Protein AF-A0A6S5RKM0-F1 (afdb_monomer_lite)

Secondary structure (DSSP, 8-state):
-----HHHHHHHHHHHHHHHHHS-HHHHHHHHH-TTS-HHHHHHHHHHHHHHHHHHHH-

Organism: NCBI:txid319939

Sequence (59 aa):
MAELSPSEIHRRDCLARHFLNHWTRQDIVDWLDHPKRGKALRDDMRARLNRLKQEYRKR

Foldseek 3Di:
DPDDDPVRVVVLLVVLVCCVVPHDPVRLVVVLVPPVDDPVSSVVSVVSNVVVVVVVVVD

Structure (mmCIF, N/CA/C/O backbone):
data_AF-A0A6S5RKM0-F1
#
_entry.id   AF-A0A6S5RKM0-F1
#
loop_
_atom_site.group_PDB
_atom_site.id
_atom_site.type_symbol
_atom_site.label_atom_id
_atom_site.label_alt_id
_atom_site.label_comp_id
_atom_site.label_asym_id
_atom_site.label_entity_id
_atom_site.label_seq_id
_atom_site.pdbx_PDB_ins_code
_atom_site.Cartn_x
_atom_site.Cartn_y
_atom_site.Cartn_z
_atom_site.occupancy
_atom_site.B_iso_or_equiv
_atom_site.auth_seq_id
_atom_site.auth_comp_id
_atom_site.auth_asym_id
_atom_site.auth_atom_id
_atom_site.pdbx_PDB_model_num
ATOM 1 N N . MET A 1 1 ? 18.129 -2.586 -11.472 1.00 47.25 1 MET A N 1
ATOM 2 C CA . MET A 1 1 ? 16.874 -2.301 -10.744 1.00 47.25 1 MET A CA 1
ATOM 3 C C . MET A 1 1 ? 16.300 -1.053 -11.377 1.00 47.25 1 MET A C 1
ATOM 5 O O . MET A 1 1 ? 17.054 -0.103 -11.493 1.00 47.25 1 MET A O 1
ATOM 9 N N . ALA A 1 2 ? 15.073 -1.068 -11.901 1.00 54.19 2 ALA A N 1
ATOM 10 C CA . ALA A 1 2 ? 14.531 0.124 -12.554 1.00 54.19 2 ALA A CA 1
ATOM 11 C C . ALA A 1 2 ? 14.359 1.229 -11.502 1.00 54.19 2 ALA A C 1
ATOM 13 O O . ALA A 1 2 ? 13.534 1.097 -10.597 1.00 54.19 2 ALA A O 1
ATOM 14 N N . GLU A 1 3 ? 15.195 2.259 -11.580 1.00 61.28 3 GLU A N 1
ATOM 15 C CA . GLU A 1 3 ? 15.141 3.416 -10.697 1.00 61.28 3 GLU A CA 1
ATOM 16 C C . GLU A 1 3 ? 13.859 4.188 -11.010 1.00 61.28 3 GLU A C 1
ATOM 18 O O . GLU A 1 3 ? 13.677 4.720 -12.104 1.00 61.28 3 GLU A O 1
ATOM 23 N N . LEU A 1 4 ? 12.917 4.174 -10.067 1.00 71.75 4 LEU A N 1
ATOM 24 C CA . LEU A 1 4 ? 11.668 4.912 -10.204 1.00 71.75 4 LEU A CA 1
ATOM 25 C C . LEU A 1 4 ? 11.976 6.403 -10.200 1.00 71.75 4 LEU A C 1
ATOM 27 O O . LEU A 1 4 ? 12.691 6.888 -9.322 1.00 71.75 4 LEU A O 1
ATOM 31 N N . SER A 1 5 ? 11.385 7.145 -11.133 1.00 84.19 5 SER A N 1
ATOM 32 C CA . SER A 1 5 ? 11.489 8.600 -11.095 1.00 84.19 5 SER A CA 1
ATOM 33 C C . SER A 1 5 ? 10.920 9.142 -9.771 1.00 84.19 5 SER A C 1
ATOM 35 O O . SER A 1 5 ? 9.946 8.588 -9.248 1.00 84.19 5 SER A O 1
ATOM 37 N N . PRO A 1 6 ? 11.453 10.254 -9.234 1.00 82.00 6 PRO A N 1
ATOM 38 C CA . PRO A 1 6 ? 10.966 10.850 -7.985 1.00 82.00 6 PRO A CA 1
ATOM 39 C C . PRO A 1 6 ? 9.451 11.109 -7.974 1.00 82.00 6 PRO A C 1
ATOM 41 O O . PRO A 1 6 ? 8.780 10.933 -6.956 1.00 82.00 6 PRO A O 1
ATOM 44 N N . SER A 1 7 ? 8.890 11.462 -9.132 1.00 86.38 7 SER A N 1
ATOM 45 C CA . SER A 1 7 ? 7.452 11.650 -9.338 1.00 86.38 7 SER A CA 1
ATOM 46 C C . SER A 1 7 ? 6.646 10.361 -9.152 1.00 86.38 7 SER A C 1
ATOM 48 O O . SER A 1 7 ? 5.570 10.388 -8.554 1.00 86.38 7 SER A O 1
ATOM 50 N N . GLU A 1 8 ? 7.156 9.219 -9.611 1.00 86.56 8 GLU A N 1
ATOM 51 C CA . GLU A 1 8 ? 6.516 7.919 -9.410 1.00 86.56 8 GLU A CA 1
ATOM 52 C C . GLU A 1 8 ? 6.577 7.477 -7.951 1.00 86.56 8 GLU A C 1
ATOM 54 O O . G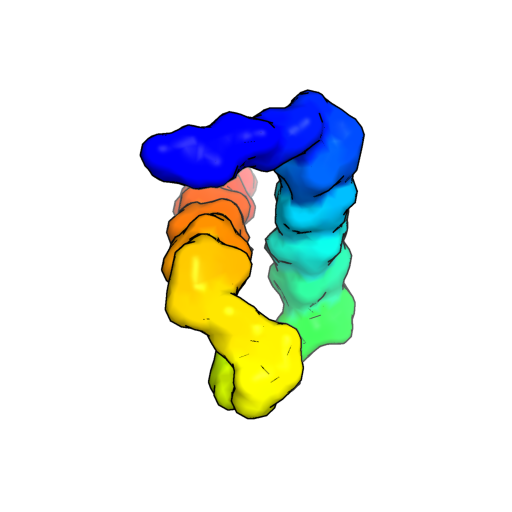LU A 1 8 ? 5.581 6.989 -7.417 1.00 86.56 8 GLU A O 1
ATOM 59 N N . ILE A 1 9 ? 7.711 7.702 -7.284 1.00 88.50 9 ILE A N 1
ATOM 60 C CA . ILE A 1 9 ? 7.866 7.422 -5.852 1.00 88.50 9 ILE A CA 1
ATOM 61 C C . ILE A 1 9 ? 6.817 8.200 -5.053 1.00 88.50 9 ILE A C 1
ATOM 63 O O . ILE A 1 9 ? 6.121 7.616 -4.219 1.00 88.50 9 ILE A O 1
ATOM 67 N N . HIS A 1 10 ? 6.668 9.497 -5.337 1.00 89.19 10 HIS A N 1
ATOM 68 C CA . HIS A 1 10 ? 5.689 10.345 -4.665 1.00 89.19 10 HIS A CA 1
ATOM 69 C C . HIS A 1 10 ? 4.249 9.895 -4.943 1.00 89.19 10 HIS A C 1
ATOM 71 O O . HIS A 1 10 ? 3.456 9.750 -4.014 1.00 89.19 10 HIS A O 1
ATOM 77 N N . ARG A 1 11 ? 3.913 9.588 -6.205 1.00 91.19 11 ARG A N 1
ATOM 78 C CA . ARG A 1 11 ? 2.581 9.078 -6.574 1.00 91.19 11 ARG A CA 1
ATOM 79 C C . ARG A 1 11 ? 2.224 7.801 -5.819 1.00 91.19 11 ARG A C 1
ATOM 81 O O . ARG A 1 11 ? 1.105 7.686 -5.327 1.00 91.19 11 ARG A O 1
ATOM 88 N N . ARG A 1 12 ? 3.160 6.856 -5.703 1.00 91.50 12 ARG A N 1
ATOM 89 C CA . ARG A 1 12 ? 2.937 5.591 -4.986 1.00 91.50 12 ARG A CA 1
ATOM 90 C C . ARG A 1 12 ? 2.775 5.789 -3.484 1.00 91.50 12 ARG A C 1
ATOM 92 O O . ARG A 1 12 ? 1.956 5.105 -2.878 1.00 91.50 12 ARG A O 1
ATOM 99 N N . ASP A 1 13 ? 3.496 6.741 -2.894 1.00 91.50 13 ASP A N 1
ATOM 100 C CA . ASP A 1 13 ? 3.309 7.111 -1.487 1.00 91.50 13 ASP A CA 1
ATOM 101 C C . ASP A 1 13 ? 1.913 7.699 -1.239 1.00 91.50 13 ASP A C 1
ATOM 103 O O . ASP A 1 13 ? 1.183 7.229 -0.365 1.00 91.50 13 ASP A O 1
ATOM 107 N N . CYS A 1 14 ? 1.493 8.658 -2.071 1.00 93.25 14 CYS A N 1
ATOM 108 C CA . CYS A 1 14 ? 0.154 9.246 -2.004 1.00 93.25 14 CYS A CA 1
ATOM 109 C C . CYS A 1 14 ? -0.941 8.191 -2.194 1.00 93.25 14 CYS A C 1
ATOM 111 O O . CYS A 1 14 ? -1.927 8.182 -1.458 1.00 93.25 14 CYS A O 1
ATOM 113 N N . LEU A 1 15 ? -0.745 7.264 -3.133 1.00 93.56 15 LEU A N 1
ATOM 114 C CA . LEU A 1 15 ? -1.672 6.165 -3.377 1.00 93.56 15 LEU A CA 1
ATOM 115 C C . LEU A 1 15 ? -1.775 5.224 -2.168 1.00 93.56 15 LEU A C 1
ATOM 117 O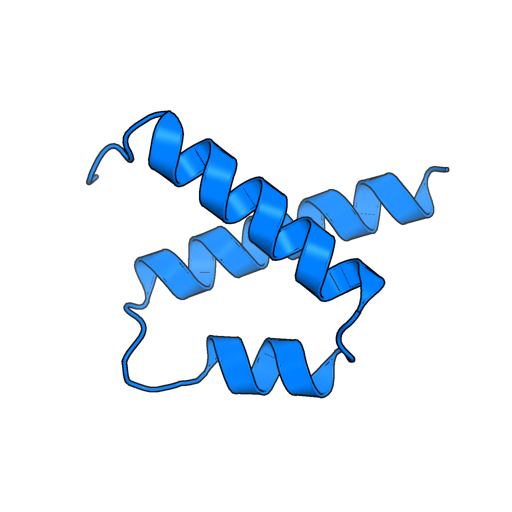 O . LEU A 1 15 ? -2.876 4.864 -1.762 1.00 93.56 15 LEU A O 1
ATOM 121 N N . ALA A 1 16 ? -0.646 4.868 -1.549 1.00 93.81 16 ALA A N 1
ATOM 122 C CA . ALA A 1 16 ? -0.634 4.022 -0.358 1.00 93.81 16 ALA A CA 1
ATOM 123 C C . ALA A 1 16 ? -1.348 4.688 0.832 1.00 93.81 16 ALA A C 1
ATOM 125 O O . ALA A 1 16 ? -2.086 4.019 1.557 1.00 93.81 16 ALA A O 1
ATOM 126 N N . ARG A 1 17 ? -1.196 6.008 1.008 1.00 93.19 17 ARG A N 1
ATOM 127 C CA . ARG A 1 17 ? -1.951 6.775 2.015 1.00 93.19 17 ARG A CA 1
ATOM 128 C C . ARG A 1 17 ? -3.445 6.791 1.714 1.00 93.19 17 ARG A C 1
ATOM 130 O O . ARG A 1 17 ? -4.246 6.558 2.612 1.00 93.19 17 ARG A O 1
ATOM 137 N N . HIS A 1 18 ? -3.818 7.034 0.458 1.00 94.56 18 HIS A N 1
ATOM 138 C CA . HIS A 1 18 ? -5.216 7.018 0.035 1.00 94.56 18 HIS A CA 1
ATOM 139 C C . HIS A 1 18 ? -5.872 5.664 0.336 1.00 94.56 18 HIS A C 1
ATOM 141 O O . HIS A 1 18 ? -6.944 5.623 0.931 1.00 94.56 18 HIS A O 1
ATOM 147 N N . PHE A 1 19 ? -5.194 4.559 0.024 1.00 93.69 19 PHE A N 1
ATOM 148 C CA . PHE A 1 19 ? -5.677 3.219 0.350 1.00 93.69 19 PHE A CA 1
ATOM 149 C C . PHE A 1 19 ? -5.912 3.016 1.839 1.00 93.69 19 PHE A C 1
ATOM 151 O O . PHE A 1 19 ? -6.982 2.562 2.221 1.00 93.69 19 PHE A O 1
ATOM 158 N N . LEU A 1 20 ? -4.954 3.376 2.693 1.00 90.88 20 LEU A N 1
ATOM 159 C CA . LEU A 1 20 ? -5.128 3.176 4.133 1.00 90.88 20 LEU A CA 1
ATOM 160 C C . LEU A 1 20 ? -6.257 4.023 4.732 1.00 90.88 20 LEU A C 1
ATOM 162 O O . LEU A 1 20 ? -6.838 3.605 5.729 1.00 90.88 20 LEU A O 1
ATOM 166 N N . ASN A 1 21 ? -6.570 5.177 4.139 1.00 91.81 21 ASN A N 1
ATOM 167 C CA . ASN A 1 21 ? -7.617 6.070 4.636 1.00 91.81 21 ASN A CA 1
ATOM 168 C C . ASN A 1 21 ? -9.014 5.736 4.099 1.00 91.81 21 ASN A C 1
ATOM 170 O O . ASN A 1 21 ? -9.999 5.985 4.788 1.00 91.81 21 ASN A O 1
ATOM 174 N N . HIS A 1 22 ? -9.113 5.227 2.868 1.00 93.75 22 HIS A N 1
ATOM 175 C CA . HIS A 1 22 ? -10.395 5.109 2.165 1.00 93.75 22 HIS A CA 1
ATOM 176 C C . HIS A 1 22 ? -10.792 3.676 1.819 1.00 93.75 22 HIS A C 1
ATOM 178 O O . HIS A 1 22 ? -11.946 3.446 1.471 1.00 93.75 22 HIS A O 1
ATOM 184 N N . TRP A 1 23 ? -9.856 2.728 1.832 1.00 94.19 23 TRP A N 1
ATOM 185 C CA . TRP A 1 23 ? -10.093 1.371 1.345 1.00 94.19 23 TRP A CA 1
ATOM 186 C C . TRP A 1 23 ? -10.022 0.373 2.491 1.00 94.19 23 TRP A C 1
ATOM 188 O O . TRP A 1 23 ? -9.261 0.536 3.450 1.00 94.19 23 TRP A O 1
ATOM 198 N N . THR A 1 24 ? -10.787 -0.712 2.381 1.00 92.25 24 THR A N 1
ATOM 199 C CA . THR A 1 24 ? -10.656 -1.809 3.334 1.00 92.25 24 THR A CA 1
ATOM 200 C C . THR A 1 24 ? -9.401 -2.624 3.034 1.00 92.25 24 THR A C 1
ATOM 202 O O . THR A 1 24 ? -8.834 -2.593 1.940 1.00 92.25 24 THR A O 1
ATOM 205 N N . ARG A 1 25 ? -8.964 -3.435 4.003 1.00 89.31 25 ARG A N 1
ATOM 206 C CA . ARG A 1 25 ? -7.859 -4.378 3.781 1.00 89.31 25 ARG A CA 1
ATOM 207 C C . ARG A 1 25 ? -8.126 -5.296 2.581 1.00 89.31 25 ARG A C 1
ATOM 209 O O . ARG A 1 25 ? -7.174 -5.618 1.875 1.00 89.31 25 ARG A O 1
ATOM 216 N N . GLN A 1 26 ? -9.373 -5.726 2.388 1.00 91.75 26 GLN A N 1
ATOM 217 C CA . GLN A 1 26 ? -9.732 -6.652 1.320 1.00 91.75 26 GLN A CA 1
ATOM 218 C C . GLN A 1 26 ? -9.601 -5.980 -0.048 1.00 91.75 26 GLN A C 1
ATOM 220 O O . GLN A 1 26 ? -8.952 -6.546 -0.921 1.00 91.75 26 GLN A O 1
ATOM 225 N N . ASP A 1 27 ? -10.094 -4.746 -0.187 1.00 94.19 27 ASP A N 1
ATOM 226 C CA . ASP A 1 27 ? -9.973 -3.968 -1.428 1.00 94.19 27 ASP A CA 1
ATOM 227 C C . ASP A 1 27 ? -8.510 -3.744 -1.807 1.00 94.19 27 ASP A C 1
ATOM 229 O O . ASP A 1 27 ? -8.123 -3.872 -2.962 1.00 94.19 27 ASP A O 1
ATOM 233 N N . ILE A 1 28 ? -7.657 -3.449 -0.824 1.00 92.50 28 ILE A N 1
ATOM 234 C CA . ILE A 1 28 ? -6.223 -3.246 -1.057 1.00 92.50 28 ILE A CA 1
ATOM 235 C C . ILE A 1 28 ? -5.557 -4.538 -1.542 1.00 92.50 28 ILE A C 1
ATOM 237 O O . ILE A 1 28 ? -4.690 -4.495 -2.414 1.00 92.50 28 ILE A O 1
ATOM 241 N N . VAL A 1 29 ? -5.928 -5.688 -0.973 1.00 92.25 29 VAL A N 1
ATOM 242 C CA . VAL A 1 29 ? -5.391 -6.991 -1.388 1.00 92.25 29 VAL A CA 1
ATOM 243 C C . VAL A 1 29 ? -5.869 -7.351 -2.790 1.00 92.25 29 VAL A C 1
ATOM 245 O O . VAL A 1 29 ? -5.030 -7.717 -3.607 1.00 92.25 29 VAL A O 1
ATOM 248 N N . ASP A 1 30 ? -7.162 -7.192 -3.075 1.00 93.88 30 ASP A N 1
ATOM 249 C CA . ASP A 1 30 ? -7.754 -7.438 -4.395 1.00 93.88 30 ASP A CA 1
ATOM 250 C C . ASP A 1 30 ? -7.110 -6.557 -5.466 1.00 93.88 30 ASP A C 1
ATOM 252 O O . ASP A 1 30 ? -6.629 -7.053 -6.487 1.00 93.88 30 ASP A O 1
ATOM 256 N N . TRP A 1 31 ? -6.962 -5.262 -5.157 1.00 93.62 31 TRP A N 1
ATOM 257 C CA . TRP A 1 31 ? -6.188 -4.329 -5.958 1.00 93.62 31 TRP A CA 1
ATOM 258 C C . TRP A 1 31 ? -4.829 -4.975 -6.211 1.00 93.62 31 TRP A C 1
ATOM 260 O O . TRP A 1 31 ? -4.514 -5.315 -7.351 1.00 93.62 31 TRP A O 1
ATOM 270 N N . LEU A 1 32 ? -4.008 -5.153 -5.176 1.00 91.06 32 LEU A N 1
ATOM 271 C CA . LEU A 1 32 ? -2.645 -5.652 -5.332 1.00 91.06 32 LEU A CA 1
ATOM 272 C C . LEU A 1 32 ? -2.568 -6.950 -6.137 1.00 91.06 32 LEU A C 1
ATOM 274 O O . LEU A 1 32 ? -1.604 -7.090 -6.875 1.00 91.06 32 LEU A O 1
ATOM 278 N N . ASP A 1 33 ? -3.533 -7.859 -6.043 1.00 90.75 33 ASP A N 1
ATOM 279 C CA . ASP A 1 33 ? -3.505 -9.132 -6.765 1.00 90.75 33 ASP A CA 1
ATOM 280 C C . ASP A 1 33 ? -3.837 -9.025 -8.263 1.00 90.75 33 ASP A C 1
ATOM 282 O O . ASP A 1 33 ? -3.487 -9.909 -9.043 1.00 90.75 33 ASP A O 1
ATOM 286 N N . HIS A 1 34 ? -4.408 -7.900 -8.698 1.00 91.38 34 HIS A N 1
ATOM 287 C CA . HIS A 1 34 ? -4.850 -7.692 -10.071 1.00 91.38 34 HIS A CA 1
ATOM 288 C C . HIS A 1 34 ? -3.751 -8.015 -11.119 1.00 91.38 34 HIS A C 1
ATOM 290 O O . HIS A 1 34 ? -2.659 -7.431 -11.081 1.00 91.38 34 HIS A O 1
ATOM 296 N N . PRO A 1 35 ? -4.042 -8.845 -12.145 1.00 87.56 35 PRO A N 1
ATOM 297 C CA . PRO A 1 35 ? -3.040 -9.431 -13.052 1.00 87.56 35 PRO A CA 1
ATOM 298 C C . PRO A 1 35 ? -2.259 -8.408 -13.888 1.00 87.56 35 PRO A C 1
ATOM 300 O O . PRO A 1 35 ? -1.127 -8.652 -14.291 1.00 87.56 35 PRO A O 1
ATOM 303 N N . LYS A 1 36 ? -2.827 -7.216 -14.102 1.00 87.00 36 LYS A N 1
ATOM 304 C CA . LYS A 1 36 ? -2.155 -6.082 -14.772 1.00 87.00 36 LYS A CA 1
ATOM 305 C C . LYS A 1 36 ? -0.960 -5.502 -13.994 1.00 87.00 36 LYS A C 1
ATOM 307 O O . LYS A 1 36 ? -0.358 -4.537 -14.454 1.00 87.00 36 LYS A O 1
ATOM 312 N N . ARG A 1 37 ? -0.626 -6.019 -12.806 1.00 86.69 37 ARG A N 1
ATOM 313 C CA . ARG A 1 37 ? 0.396 -5.432 -11.930 1.00 86.69 37 ARG A CA 1
ATOM 314 C C . ARG A 1 37 ? 1.587 -6.345 -11.789 1.00 86.69 37 ARG A C 1
ATOM 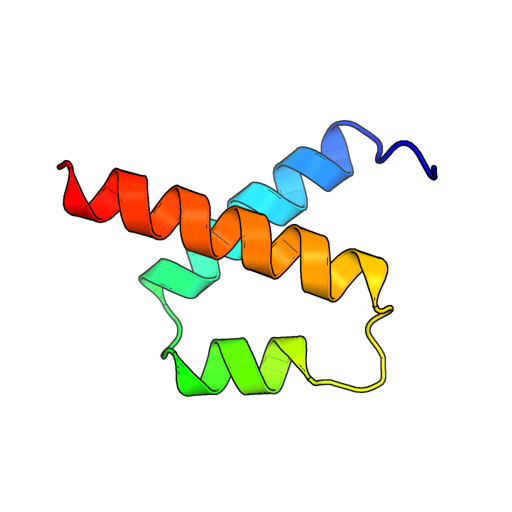316 O O . ARG A 1 37 ? 1.508 -7.444 -11.244 1.00 86.69 37 ARG A O 1
ATOM 323 N N . GLY A 1 38 ? 2.724 -5.833 -12.242 1.00 87.75 38 GLY A N 1
ATOM 324 C CA . GLY A 1 38 ? 3.995 -6.526 -12.123 1.00 87.75 38 GLY A CA 1
ATOM 325 C C . GLY A 1 38 ? 4.345 -6.820 -10.665 1.00 87.75 38 GLY A C 1
ATOM 326 O O . GLY A 1 38 ? 4.052 -6.035 -9.761 1.00 87.75 38 GLY A O 1
ATOM 327 N N . LYS A 1 39 ? 5.028 -7.947 -10.442 1.00 88.00 39 LYS A N 1
ATOM 328 C CA . LYS A 1 39 ? 5.512 -8.378 -9.120 1.00 88.00 39 LYS A CA 1
ATOM 329 C C . LYS A 1 39 ? 6.259 -7.259 -8.377 1.00 88.00 39 LYS A C 1
ATOM 331 O O . LYS A 1 39 ? 6.005 -7.060 -7.197 1.00 88.00 39 LYS A O 1
ATOM 336 N N . ALA A 1 40 ? 7.097 -6.493 -9.079 1.00 87.56 40 ALA A N 1
ATOM 337 C CA . ALA A 1 40 ? 7.864 -5.388 -8.500 1.00 87.56 40 ALA A CA 1
ATOM 338 C C . ALA A 1 40 ? 6.981 -4.262 -7.928 1.00 87.56 40 ALA A C 1
ATOM 340 O O . ALA A 1 40 ? 7.245 -3.770 -6.837 1.00 87.56 40 ALA A O 1
ATOM 341 N N . LEU A 1 41 ? 5.905 -3.882 -8.629 1.00 88.19 41 LEU A N 1
ATOM 342 C CA . LEU A 1 41 ? 4.959 -2.871 -8.142 1.00 88.19 41 LEU A CA 1
ATOM 343 C C . LEU A 1 41 ? 4.184 -3.380 -6.922 1.00 88.19 41 LEU A C 1
ATOM 345 O O . LEU A 1 41 ? 3.963 -2.632 -5.974 1.00 88.19 41 LEU A O 1
ATOM 349 N N . ARG A 1 42 ? 3.773 -4.654 -6.943 1.00 90.94 42 ARG A N 1
ATOM 350 C CA . ARG A 1 42 ? 3.045 -5.273 -5.826 1.00 90.94 42 ARG A CA 1
ATOM 351 C C . ARG A 1 42 ? 3.885 -5.287 -4.553 1.00 90.94 42 ARG A C 1
ATOM 353 O O . ARG A 1 42 ? 3.369 -4.965 -3.486 1.00 90.94 42 ARG A O 1
ATOM 360 N N . ASP A 1 43 ? 5.161 -5.635 -4.678 1.00 90.88 43 ASP A N 1
ATOM 361 C CA . ASP A 1 43 ? 6.098 -5.688 -3.556 1.00 90.88 43 ASP A CA 1
ATOM 362 C C . ASP A 1 43 ? 6.387 -4.290 -2.981 1.00 90.88 43 ASP A C 1
ATOM 364 O O . ASP A 1 43 ? 6.204 -4.067 -1.784 1.00 90.88 43 ASP A O 1
ATOM 368 N N . ASP A 1 44 ? 6.683 -3.311 -3.847 1.00 90.88 44 ASP A N 1
ATOM 369 C CA . ASP A 1 44 ? 6.886 -1.904 -3.461 1.00 90.88 44 ASP A CA 1
ATOM 370 C C . ASP A 1 44 ? 5.660 -1.327 -2.731 1.00 90.88 44 ASP A C 1
ATOM 372 O O . ASP A 1 44 ? 5.783 -0.760 -1.643 1.00 90.88 44 ASP A O 1
ATOM 376 N N . MET A 1 45 ? 4.453 -1.533 -3.266 1.00 93.06 45 MET A N 1
ATOM 377 C CA . MET A 1 45 ? 3.229 -1.053 -2.620 1.00 93.06 45 MET A CA 1
ATOM 378 C C . MET A 1 45 ? 2.962 -1.756 -1.281 1.00 93.06 45 MET A C 1
ATOM 380 O O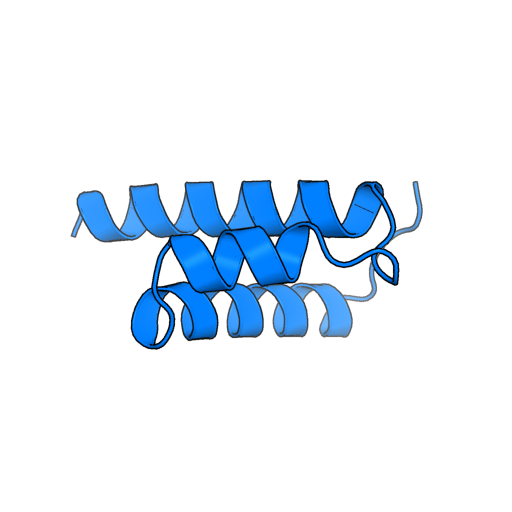 . MET A 1 45 ? 2.561 -1.093 -0.324 1.00 93.06 45 MET A O 1
ATOM 384 N N . ARG A 1 46 ? 3.224 -3.069 -1.162 1.00 91.75 46 ARG A N 1
ATOM 385 C CA . ARG A 1 46 ? 3.119 -3.790 0.123 1.00 91.75 46 ARG A CA 1
ATOM 386 C C . ARG A 1 46 ? 4.082 -3.227 1.165 1.00 91.75 46 ARG A C 1
ATOM 388 O O . ARG A 1 46 ? 3.667 -3.006 2.304 1.00 91.75 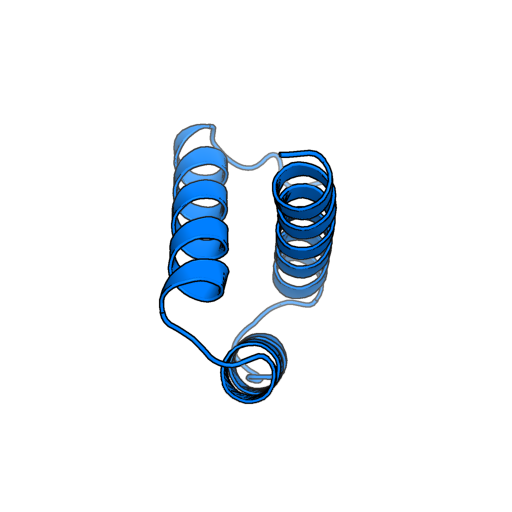46 ARG A O 1
ATOM 395 N N . ALA A 1 47 ? 5.332 -2.964 0.788 1.00 92.31 47 ALA A N 1
ATOM 396 C CA . ALA A 1 47 ? 6.325 -2.379 1.683 1.00 92.31 47 ALA A CA 1
ATOM 397 C C . ALA A 1 47 ? 5.884 -0.993 2.188 1.00 92.31 47 ALA A C 1
ATOM 399 O O . ALA A 1 47 ? 5.913 -0.739 3.395 1.00 92.31 47 ALA A O 1
ATOM 400 N N . ARG A 1 48 ? 5.386 -0.127 1.292 1.00 92.56 48 ARG A N 1
ATOM 401 C CA . ARG A 1 48 ? 4.865 1.209 1.644 1.00 92.56 48 ARG A CA 1
ATOM 402 C C . ARG A 1 48 ? 3.669 1.143 2.586 1.00 92.56 48 ARG A C 1
ATOM 404 O O . ARG A 1 48 ? 3.659 1.823 3.608 1.00 92.56 48 ARG A O 1
ATOM 411 N N . LEU A 1 49 ? 2.687 0.295 2.282 1.00 93.56 49 LEU A N 1
ATOM 412 C CA . LEU A 1 49 ? 1.497 0.112 3.117 1.00 93.56 49 LEU A CA 1
ATOM 413 C C . LEU A 1 49 ? 1.856 -0.394 4.520 1.00 93.56 49 LEU A C 1
ATOM 415 O O . LEU A 1 49 ? 1.296 0.081 5.507 1.00 93.56 49 LEU A O 1
ATOM 419 N N . ASN A 1 50 ? 2.804 -1.331 4.623 1.00 91.94 50 ASN A N 1
ATOM 420 C CA . ASN A 1 50 ? 3.278 -1.840 5.910 1.00 91.94 50 ASN A CA 1
ATOM 421 C C . ASN A 1 50 ? 4.021 -0.768 6.713 1.00 91.94 50 ASN A C 1
ATOM 423 O O . ASN A 1 50 ? 3.756 -0.625 7.906 1.00 91.94 50 ASN A O 1
ATOM 427 N N . ARG A 1 51 ? 4.900 0.009 6.067 1.00 92.31 51 ARG A N 1
ATOM 428 C CA . ARG A 1 51 ? 5.595 1.137 6.699 1.00 92.31 51 ARG A CA 1
ATOM 429 C C . ARG A 1 51 ? 4.599 2.160 7.244 1.00 92.31 51 ARG A C 1
ATOM 431 O O . ARG A 1 51 ? 4.632 2.455 8.435 1.00 92.31 51 ARG A O 1
ATOM 438 N N . LEU A 1 52 ? 3.668 2.622 6.409 1.00 90.06 52 LEU A N 1
ATOM 439 C CA . LEU A 1 52 ? 2.654 3.595 6.816 1.00 90.06 52 LEU A CA 1
ATOM 440 C C . LEU A 1 52 ? 1.800 3.057 7.969 1.00 90.06 52 LEU A C 1
ATOM 442 O O . LEU A 1 52 ? 1.585 3.761 8.948 1.00 90.06 52 LEU A O 1
ATOM 446 N N . LYS A 1 53 ? 1.375 1.786 7.926 1.00 87.75 53 LYS A N 1
ATOM 447 C CA . LYS A 1 53 ? 0.659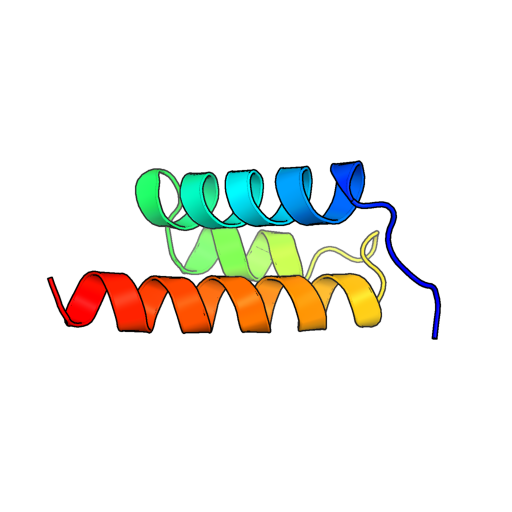 1.151 9.046 1.00 87.75 53 LYS A CA 1
ATOM 448 C C . LYS A 1 53 ? 1.433 1.191 10.364 1.00 87.75 53 LYS A C 1
ATOM 450 O O . LYS A 1 53 ? 0.818 1.370 11.413 1.00 87.75 53 LYS A O 1
ATOM 455 N N . GLN A 1 54 ? 2.749 0.987 10.330 1.00 89.38 54 GLN A N 1
ATOM 456 C CA . GLN A 1 54 ? 3.582 1.088 11.530 1.00 89.38 54 GLN A CA 1
ATOM 457 C C . GLN A 1 54 ? 3.668 2.530 12.037 1.00 89.38 54 GLN A C 1
ATOM 459 O O . GLN A 1 54 ? 3.618 2.740 13.245 1.00 89.38 54 GLN A O 1
ATOM 464 N N . GLU A 1 55 ? 3.753 3.512 11.139 1.00 88.50 55 GLU A N 1
ATOM 465 C CA . GLU A 1 55 ? 3.754 4.934 11.501 1.00 88.50 55 GLU A CA 1
ATOM 466 C C . GLU A 1 55 ? 2.413 5.367 12.112 1.00 88.50 55 GLU A C 1
ATOM 468 O O . GLU A 1 55 ? 2.405 6.027 13.148 1.00 88.50 55 GLU A O 1
ATOM 473 N N . TYR A 1 56 ? 1.284 4.923 11.551 1.00 82.62 56 TYR A N 1
ATOM 474 C CA . TYR A 1 56 ? -0.049 5.197 12.101 1.00 82.62 56 TYR A CA 1
ATOM 475 C C . TYR A 1 56 ? -0.280 4.561 13.472 1.00 82.62 56 TYR A C 1
ATOM 477 O O . TYR A 1 56 ? -0.957 5.158 14.293 1.00 82.62 56 TYR A O 1
ATOM 485 N N . ARG A 1 57 ? 0.281 3.376 13.743 1.00 79.31 57 ARG A N 1
ATOM 486 C CA . ARG A 1 57 ? 0.188 2.734 15.069 1.00 79.31 57 ARG A CA 1
ATOM 487 C C . ARG A 1 57 ? 1.025 3.418 16.150 1.00 79.31 57 ARG A C 1
ATOM 489 O O . ARG A 1 57 ? 0.809 3.142 17.323 1.00 79.31 57 ARG A O 1
ATOM 496 N N . LYS A 1 58 ? 2.031 4.205 15.761 1.00 73.62 58 LYS A N 1
ATOM 497 C CA . LYS A 1 58 ? 2.909 4.938 16.686 1.00 73.62 58 LYS A CA 1
ATOM 498 C C . LYS A 1 58 ? 2.381 6.335 17.032 1.00 73.62 58 LYS A C 1
ATOM 500 O O . LYS A 1 58 ? 2.943 6.962 17.925 1.00 73.62 58 LYS A O 1
ATOM 505 N N . ARG A 1 59 ? 1.376 6.823 16.302 1.00 55.84 59 ARG A N 1
ATOM 506 C CA . ARG A 1 59 ? 0.626 8.044 16.613 1.00 55.84 59 ARG A CA 1
ATOM 507 C C . ARG A 1 59 ? -0.549 7.719 17.519 1.00 55.84 59 ARG A C 1
ATOM 509 O O . ARG A 1 59 ? -0.864 8.603 18.338 1.00 55.84 59 ARG A O 1
#

Radius of gyration: 11.73 Å; chains: 1; bounding box: 28×21×32 Å

pLDDT: mean 87.31, std 9.97, range [47.25, 94.56]